Protein AF-A0A924WYZ5-F1 (afdb_monomer)

Mean predicted aligned error: 9.66 Å

Secondary structure (DSSP, 8-state):
---------HHHHHHHHHHHHTS---HHHHHHHTT--HHHHHHHHHHHHHHHTT---SS--SSGGGTT---

Foldseek 3Di:
DPDPPPPCDLVNLCVLLCCCPVVVDDLVVSCVVSVHDSVSSVVSNVLVVCVVVVNDDPDDHSDPVPVPDDD

Sequence (71 aa):
MSKVRNQFTTEFKQECVNLVVNQGYGIAQVASAMQVGLSFMQRWVGQYKQEIKGVTPLARAFTPEQQRIKP

Solvent-accessible surface area (backbone atoms only — not comparable to full-atom values): 4468 Å² total; per-residue (Å²): 133,84,78,78,74,86,64,79,48,47,64,61,52,47,51,58,34,43,43,34,70,76,67,63,44,52,64,65,57,52,16,63,75,69,74,42,60,55,72,57,49,55,52,49,42,55,49,51,57,34,48,75,70,70,45,80,66,97,58,87,52,70,56,72,88,57,69,81,76,69,136

Nearest PDB structures (foldseek):
  7bhy-assembly1_A  TM=6.912E-01  e=1.346E-01  Bacillus subtilis subsp. subtilis str. 168
  8r7y-assembly2_D  TM=6.381E-01  e=2.027E-01  Bacillus subtilis subsp. subtilis str. 168
  6koq-assembly1_F  TM=7.721E-01  e=7.338E-01  Mycobacterium tuberculosis H37Rv
  2w48-assembly1_A  TM=6.819E-01  e=4.873E-01  Klebsiella pneumoniae
  7qh5-assembly2_B  TM=7.155E-01  e=7.780E-01  Streptomyces tsukubensis NRRL18488

Structure (mmCIF, N/CA/C/O backbone):
data_AF-A0A924WYZ5-F1
#
_entry.id   AF-A0A924WYZ5-F1
#
loop_
_atom_site.group_PDB
_atom_site.id
_atom_site.type_symbol
_atom_site.label_atom_id
_atom_site.label_alt_id
_atom_site.label_comp_id
_atom_site.label_asym_id
_atom_site.label_entity_id
_atom_site.label_seq_id
_atom_site.pdbx_PDB_ins_code
_atom_site.Cartn_x
_atom_site.Cartn_y
_atom_site.Cartn_z
_atom_site.occupancy
_atom_site.B_iso_or_equiv
_atom_site.auth_seq_id
_atom_site.auth_comp_id
_atom_site.auth_asym_id
_atom_site.auth_atom_id
_atom_site.pdbx_PDB_model_num
ATOM 1 N N . MET A 1 1 ? 25.507 12.707 14.278 1.00 35.03 1 MET A N 1
ATOM 2 C CA . MET A 1 1 ? 24.877 12.926 12.957 1.00 35.03 1 MET A CA 1
ATOM 3 C C . MET A 1 1 ? 23.568 12.154 12.912 1.00 35.03 1 MET A C 1
ATOM 5 O O . MET A 1 1 ? 23.580 10.935 12.785 1.00 35.03 1 MET A O 1
ATOM 9 N N . SER A 1 2 ? 22.446 12.833 13.140 1.00 41.66 2 SER A N 1
ATOM 10 C CA . SER A 1 2 ? 21.130 12.195 13.226 1.00 41.66 2 SER A CA 1
ATOM 11 C C . SER A 1 2 ? 20.690 11.766 11.832 1.00 41.66 2 SER A C 1
ATOM 13 O O . SER A 1 2 ? 20.424 12.599 10.973 1.00 41.66 2 SER A O 1
ATOM 15 N N . LYS A 1 3 ? 20.687 10.451 11.598 1.00 45.34 3 LYS A N 1
ATOM 16 C CA . LYS A 1 3 ? 20.294 9.803 10.344 1.00 45.34 3 LYS A CA 1
ATOM 17 C C . LYS A 1 3 ? 18.877 10.270 9.999 1.00 45.34 3 LYS A C 1
ATOM 19 O O . LYS A 1 3 ? 17.928 9.826 10.645 1.00 45.34 3 LYS A O 1
ATOM 24 N N . VAL A 1 4 ? 18.747 11.201 9.049 1.00 46.22 4 VAL A N 1
ATOM 25 C CA . VAL A 1 4 ? 17.452 11.677 8.548 1.00 46.22 4 VAL A CA 1
ATOM 26 C C . VAL A 1 4 ? 16.739 10.450 8.015 1.00 46.22 4 VAL A C 1
ATOM 28 O O . VAL A 1 4 ? 17.102 9.857 7.001 1.00 46.22 4 VAL A O 1
ATOM 31 N N . ARG A 1 5 ? 15.797 9.967 8.814 1.00 50.47 5 ARG A N 1
ATOM 32 C CA . ARG A 1 5 ? 15.010 8.793 8.504 1.00 50.47 5 ARG A CA 1
ATOM 33 C C . ARG A 1 5 ? 14.066 9.288 7.418 1.00 50.47 5 ARG A C 1
ATOM 35 O O . ARG A 1 5 ? 13.075 9.925 7.759 1.00 50.47 5 ARG A O 1
ATOM 42 N N . ASN A 1 6 ? 14.404 9.044 6.146 1.00 50.31 6 ASN A N 1
ATOM 43 C CA . ASN A 1 6 ? 13.479 9.132 5.011 1.00 50.31 6 ASN A CA 1
ATOM 44 C C . ASN A 1 6 ? 12.326 8.152 5.283 1.00 50.31 6 ASN A C 1
ATOM 46 O O . ASN A 1 6 ? 12.266 7.033 4.779 1.00 50.31 6 ASN A O 1
ATOM 50 N N . GLN A 1 7 ? 11.461 8.519 6.222 1.00 59.19 7 GLN A N 1
ATOM 51 C CA . GLN A 1 7 ? 10.233 7.828 6.520 1.00 59.19 7 GLN A CA 1
ATOM 52 C C . GLN A 1 7 ? 9.266 8.350 5.480 1.00 59.19 7 GLN A C 1
ATOM 54 O O . GLN A 1 7 ? 8.822 9.488 5.578 1.00 59.19 7 GLN A O 1
ATOM 59 N N . PHE A 1 8 ? 8.982 7.523 4.475 1.00 63.81 8 PHE A N 1
ATOM 60 C CA . PHE A 1 8 ? 7.830 7.735 3.611 1.00 63.81 8 PHE A CA 1
ATOM 61 C C . PHE A 1 8 ? 6.635 8.092 4.495 1.00 63.81 8 PHE A C 1
ATOM 63 O O . PHE A 1 8 ? 6.311 7.328 5.424 1.00 63.81 8 PHE A O 1
ATOM 70 N N . THR A 1 9 ? 6.059 9.269 4.244 1.00 72.75 9 THR A N 1
ATOM 71 C CA . THR A 1 9 ? 4.909 9.766 4.992 1.00 72.75 9 THR A CA 1
ATOM 72 C C . THR A 1 9 ? 3.773 8.771 4.848 1.00 72.75 9 THR A C 1
ATOM 74 O O . THR A 1 9 ? 3.694 8.022 3.871 1.00 72.75 9 THR A O 1
ATOM 77 N N . THR A 1 10 ? 2.907 8.716 5.853 1.00 72.44 10 THR A N 1
ATOM 78 C CA . THR A 1 10 ? 1.728 7.854 5.793 1.00 72.44 10 THR A CA 1
ATOM 79 C C . THR A 1 10 ? 0.850 8.173 4.584 1.00 72.44 1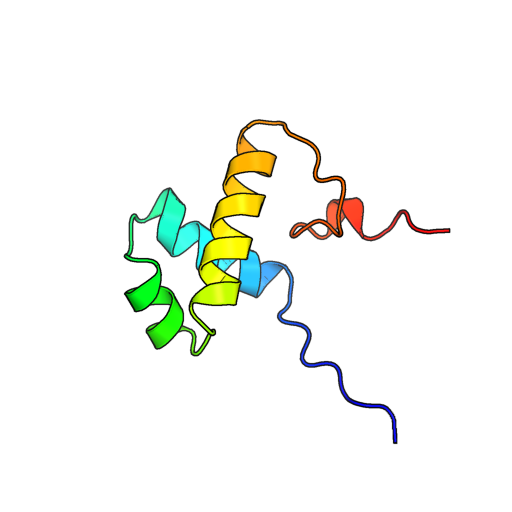0 THR A C 1
ATOM 81 O O . THR A 1 10 ? 0.342 7.254 3.952 1.00 72.44 10 THR A O 1
ATOM 84 N N . GLU A 1 11 ? 0.751 9.443 4.208 1.00 78.50 11 GLU A N 1
ATOM 85 C CA . GLU A 1 11 ? -0.021 9.886 3.046 1.00 78.50 11 GLU A CA 1
ATOM 86 C C . GLU A 1 11 ? 0.550 9.324 1.738 1.00 78.50 11 GLU A C 1
ATOM 88 O O . GLU A 1 11 ? -0.175 8.701 0.968 1.00 78.50 11 GLU A O 1
ATOM 93 N N . PHE A 1 12 ? 1.869 9.422 1.532 1.00 82.88 12 PHE A N 1
ATOM 94 C CA . PHE A 1 12 ? 2.543 8.876 0.343 1.00 82.88 12 PHE A CA 1
ATOM 95 C C . PHE A 1 12 ? 2.319 7.367 0.193 1.00 82.88 12 PHE A C 1
ATOM 97 O O . PHE A 1 12 ? 2.050 6.816 -0.873 1.00 82.88 12 PHE A O 1
ATOM 104 N N . LYS A 1 13 ? 2.408 6.693 1.329 1.00 81.75 13 LYS A N 1
ATOM 105 C CA . LYS A 1 13 ? 2.125 5.282 1.515 1.00 81.75 13 LYS A C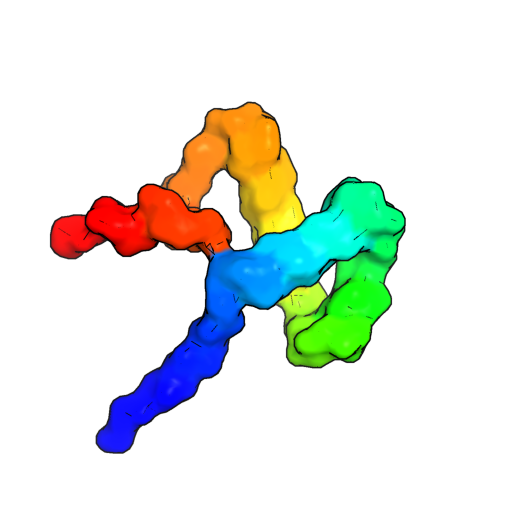A 1
ATOM 106 C C . LYS A 1 13 ? 0.681 4.932 1.130 1.00 81.75 13 LYS A C 1
ATOM 108 O O . LYS A 1 13 ? 0.465 3.996 0.359 1.00 81.75 13 LYS A O 1
ATOM 113 N N . GLN A 1 14 ? -0.302 5.675 1.632 1.00 82.00 14 GLN A N 1
ATOM 114 C CA . GLN A 1 14 ? -1.715 5.481 1.304 1.00 82.00 14 GLN A CA 1
ATOM 115 C C . GLN A 1 14 ? -1.991 5.722 -0.174 1.00 82.00 14 GLN A C 1
ATOM 117 O O . GLN A 1 14 ? -2.684 4.912 -0.779 1.00 82.00 14 GLN A O 1
ATOM 122 N N . GLU A 1 15 ? -1.415 6.764 -0.767 1.00 87.31 15 GLU A 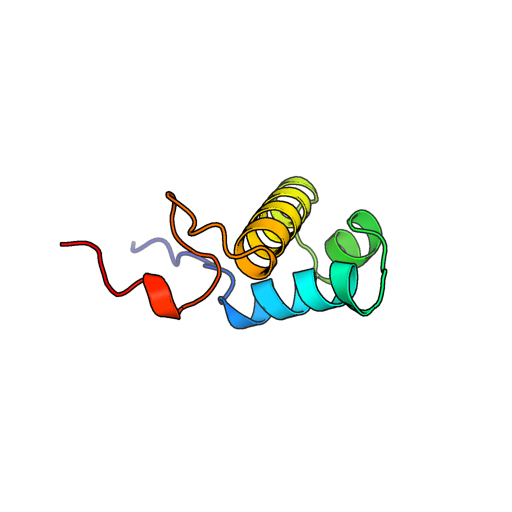N 1
ATOM 123 C CA . GLU A 1 15 ? -1.560 7.063 -2.192 1.00 87.31 15 GLU A CA 1
ATOM 124 C C . GLU A 1 15 ? -1.061 5.897 -3.059 1.00 87.31 15 GLU A C 1
ATOM 126 O O . GLU A 1 15 ? -1.801 5.370 -3.891 1.00 87.31 15 GLU A O 1
ATOM 131 N N . CYS A 1 16 ? 0.146 5.405 -2.770 1.00 88.62 16 CYS A N 1
ATOM 132 C CA . CYS A 1 16 ? 0.741 4.234 -3.411 1.00 88.62 16 CYS A CA 1
ATOM 133 C C . CYS A 1 16 ? -0.188 3.009 -3.386 1.00 88.62 16 CYS A C 1
ATOM 135 O O . CYS A 1 16 ? -0.375 2.326 -4.395 1.00 88.62 16 CYS A O 1
ATOM 137 N N . VAL A 1 17 ? -0.780 2.715 -2.228 1.00 88.25 17 VAL A N 1
ATOM 138 C CA . VAL A 1 17 ? -1.662 1.555 -2.075 1.00 88.25 17 VAL A CA 1
ATOM 139 C C . VAL A 1 17 ? -3.034 1.791 -2.702 1.00 88.25 17 VAL A C 1
ATOM 141 O O . VAL A 1 17 ? -3.593 0.871 -3.292 1.00 88.25 17 VAL A O 1
ATOM 144 N N . ASN A 1 18 ? -3.559 3.009 -2.621 1.00 87.69 18 ASN A N 1
ATOM 145 C CA . ASN A 1 18 ? -4.822 3.415 -3.224 1.00 87.69 18 ASN A CA 1
ATOM 146 C C . ASN A 1 18 ? -4.776 3.233 -4.754 1.00 87.69 18 ASN A C 1
ATOM 148 O O . ASN A 1 18 ? -5.687 2.647 -5.336 1.00 87.69 18 ASN A O 1
ATOM 152 N N . LEU A 1 19 ? -3.659 3.594 -5.394 1.00 91.00 19 LEU A N 1
ATOM 153 C CA . LEU A 1 19 ? -3.429 3.335 -6.820 1.00 91.00 19 LEU A CA 1
ATOM 154 C C . LEU A 1 19 ? -3.485 1.837 -7.163 1.00 91.00 19 LEU A C 1
ATOM 156 O O . LEU A 1 19 ? -4.071 1.444 -8.166 1.00 91.00 19 LEU A O 1
ATOM 160 N N . VAL A 1 20 ? -2.922 0.975 -6.321 1.00 90.31 20 VAL A N 1
ATOM 161 C CA . VAL A 1 20 ? -2.959 -0.476 -6.562 1.00 90.31 20 VAL A CA 1
ATOM 162 C C . VAL A 1 20 ? -4.343 -1.066 -6.279 1.00 90.31 20 VAL A C 1
ATOM 164 O O . VAL A 1 20 ? -4.824 -1.908 -7.030 1.00 90.31 20 VAL A O 1
ATOM 167 N N . VAL A 1 21 ? -4.975 -0.680 -5.170 1.00 86.81 21 VAL A N 1
ATOM 168 C CA . VAL A 1 21 ? -6.189 -1.332 -4.656 1.00 86.81 21 VAL A CA 1
ATOM 169 C C . VAL A 1 21 ? -7.453 -0.762 -5.285 1.00 86.81 21 VAL A C 1
ATOM 171 O O . VAL A 1 21 ? -8.304 -1.542 -5.700 1.00 86.81 21 VAL A O 1
ATOM 174 N N . ASN A 1 22 ? -7.573 0.563 -5.369 1.00 86.19 22 ASN A N 1
ATOM 175 C CA . ASN A 1 22 ? -8.762 1.216 -5.912 1.00 86.19 22 ASN A CA 1
ATOM 176 C C . ASN A 1 22 ? -8.648 1.458 -7.419 1.00 86.19 22 ASN A C 1
ATOM 178 O O . ASN A 1 22 ? -9.636 1.269 -8.120 1.00 86.19 22 ASN A O 1
ATOM 182 N N . GLN A 1 23 ? -7.467 1.830 -7.936 1.00 88.12 23 GLN A N 1
ATOM 183 C CA . GLN A 1 23 ? -7.285 1.987 -9.391 1.00 88.12 23 GLN A CA 1
ATOM 184 C C . GLN A 1 23 ? -6.857 0.694 -10.102 1.00 88.12 23 GLN A C 1
ATOM 186 O O . GLN A 1 23 ? -6.861 0.639 -11.327 1.00 88.12 23 GLN A O 1
ATOM 191 N N . GLY A 1 24 ? -6.511 -0.360 -9.358 1.00 88.44 24 GLY A N 1
ATOM 192 C CA . GLY A 1 24 ? -6.177 -1.663 -9.937 1.00 88.44 24 GLY A CA 1
ATOM 193 C C . GLY A 1 24 ? -4.826 -1.711 -10.656 1.00 88.44 24 GLY A C 1
ATOM 194 O O . GLY A 1 24 ? -4.580 -2.650 -11.414 1.00 88.44 24 GLY A O 1
ATOM 195 N N . TYR A 1 25 ? -3.939 -0.732 -10.444 1.00 91.00 25 TYR A N 1
ATOM 196 C CA . TYR A 1 25 ? -2.613 -0.755 -11.059 1.00 91.00 25 TYR A CA 1
ATOM 197 C C . TYR A 1 25 ? -1.749 -1.902 -10.533 1.00 91.00 25 TYR A C 1
ATOM 199 O O . TYR A 1 25 ? -1.832 -2.319 -9.374 1.00 91.00 25 TYR A O 1
ATOM 207 N N . GLY A 1 26 ? -0.836 -2.375 -11.382 1.00 90.56 26 GLY A N 1
ATOM 208 C CA . GLY A 1 26 ? 0.131 -3.392 -10.995 1.00 90.56 26 GLY A CA 1
ATOM 209 C C . GLY A 1 26 ? 1.077 -2.889 -9.903 1.00 90.56 26 GLY A C 1
ATOM 210 O O . GLY A 1 26 ? 1.655 -1.810 -10.015 1.00 90.56 26 GLY A O 1
ATOM 211 N N . ILE A 1 27 ? 1.315 -3.709 -8.875 1.00 88.56 27 ILE A N 1
ATOM 212 C CA . ILE A 1 27 ? 2.243 -3.395 -7.771 1.00 88.56 27 ILE A CA 1
ATOM 213 C C . ILE A 1 27 ? 3.623 -2.983 -8.305 1.00 88.56 27 ILE A C 1
ATOM 215 O O . ILE A 1 27 ? 4.195 -2.010 -7.826 1.00 88.56 27 ILE A O 1
ATOM 219 N N . ALA A 1 28 ? 4.142 -3.693 -9.311 1.00 89.31 28 ALA A N 1
ATOM 220 C CA . ALA A 1 28 ? 5.433 -3.389 -9.930 1.00 89.31 28 ALA A CA 1
ATOM 221 C C . ALA A 1 28 ? 5.432 -2.062 -10.702 1.00 89.31 28 ALA A C 1
ATOM 223 O O . ALA A 1 28 ? 6.421 -1.333 -10.670 1.00 89.31 28 ALA A O 1
ATOM 224 N N . GLN A 1 29 ? 4.313 -1.728 -11.346 1.00 91.38 29 GLN A N 1
ATOM 225 C CA . GLN A 1 29 ? 4.157 -0.484 -12.091 1.00 91.38 29 GLN A CA 1
ATOM 226 C C . GLN A 1 29 ? 4.174 0.716 -11.145 1.00 91.38 29 GLN A C 1
ATOM 228 O O . GLN A 1 29 ? 4.960 1.638 -11.340 1.00 91.38 29 GLN A O 1
ATOM 233 N N . VAL A 1 30 ? 3.369 0.677 -10.079 1.00 90.69 30 VAL A N 1
ATOM 234 C CA . VAL A 1 30 ? 3.325 1.771 -9.099 1.00 90.69 30 VAL A CA 1
ATOM 235 C C . VAL A 1 30 ? 4.631 1.845 -8.304 1.00 90.69 30 VAL A C 1
ATOM 237 O O . VAL A 1 30 ? 5.121 2.938 -8.049 1.00 90.69 30 VAL A O 1
ATOM 240 N N . ALA A 1 31 ? 5.248 0.706 -7.971 1.00 88.31 31 ALA A N 1
ATOM 241 C CA . ALA A 1 31 ? 6.564 0.669 -7.332 1.00 88.31 31 ALA A CA 1
ATOM 242 C C . ALA A 1 31 ? 7.634 1.371 -8.187 1.00 88.31 31 ALA A C 1
ATOM 244 O O . ALA A 1 31 ? 8.375 2.207 -7.676 1.00 88.31 31 ALA A O 1
ATOM 245 N N . SER A 1 32 ? 7.674 1.094 -9.494 1.00 88.38 32 SER A N 1
ATOM 246 C CA . SER A 1 32 ? 8.604 1.762 -10.409 1.00 88.38 32 SER A CA 1
ATOM 247 C C . SER A 1 32 ? 8.278 3.246 -10.593 1.00 88.38 32 SER A C 1
ATOM 249 O O . SER A 1 32 ? 9.198 4.056 -10.635 1.00 88.38 32 SER A O 1
ATOM 251 N N . ALA A 1 33 ? 6.994 3.607 -10.683 1.00 88.31 33 ALA A N 1
ATOM 252 C CA . ALA A 1 33 ? 6.553 4.991 -10.869 1.00 88.31 33 ALA A CA 1
ATOM 253 C C . ALA A 1 33 ? 6.841 5.871 -9.642 1.00 88.31 33 ALA A C 1
ATOM 255 O O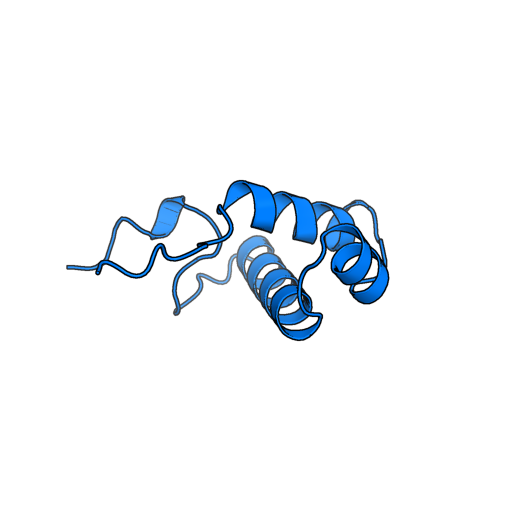 . ALA A 1 33 ? 7.274 7.008 -9.781 1.00 88.31 33 ALA A O 1
ATOM 256 N N . MET A 1 34 ? 6.648 5.319 -8.443 1.00 85.25 34 MET A N 1
ATOM 257 C CA . MET A 1 34 ? 6.865 6.006 -7.166 1.00 85.25 34 MET A CA 1
ATOM 258 C C . MET A 1 34 ? 8.293 5.830 -6.628 1.00 85.25 34 MET A C 1
ATOM 260 O O . MET A 1 34 ? 8.597 6.280 -5.524 1.00 85.25 34 MET A O 1
ATOM 264 N N . GLN A 1 35 ? 9.168 5.150 -7.381 1.00 84.62 35 GLN A N 1
ATOM 265 C CA . GLN A 1 35 ? 10.544 4.825 -6.989 1.00 84.62 35 GLN A CA 1
ATOM 266 C C . GLN A 1 35 ? 10.629 4.106 -5.623 1.00 84.62 35 GLN A C 1
ATOM 268 O O . GLN A 1 35 ? 11.542 4.312 -4.819 1.00 84.62 35 GLN A O 1
ATOM 273 N N . VAL A 1 36 ? 9.659 3.229 -5.357 1.00 82.06 36 VAL A N 1
ATOM 274 C CA . VAL A 1 36 ? 9.558 2.413 -4.144 1.00 82.06 36 VAL A CA 1
ATOM 275 C C . VAL A 1 36 ? 9.988 0.983 -4.461 1.00 82.06 36 VAL A C 1
ATOM 277 O O . VAL A 1 36 ? 9.626 0.417 -5.486 1.00 82.06 36 VAL A O 1
ATOM 280 N N . GLY A 1 37 ? 10.736 0.347 -3.559 1.00 82.38 37 GLY A N 1
ATOM 281 C CA . GLY A 1 37 ? 11.077 -1.068 -3.712 1.00 82.38 37 GLY A CA 1
ATOM 282 C C . GLY A 1 37 ? 9.830 -1.963 -3.704 1.00 82.38 37 GLY A C 1
ATOM 283 O O . GLY A 1 37 ? 8.971 -1.826 -2.832 1.00 82.38 37 GLY A O 1
ATOM 284 N N . LEU A 1 38 ? 9.758 -2.930 -4.625 1.00 84.38 38 LEU A N 1
ATOM 285 C CA . LEU A 1 38 ? 8.616 -3.846 -4.775 1.00 84.38 38 LEU A CA 1
ATOM 286 C C . LEU A 1 38 ? 8.202 -4.509 -3.448 1.00 84.38 38 LEU A C 1
ATOM 288 O O . LEU A 1 38 ? 7.016 -4.593 -3.130 1.00 84.38 38 LEU A O 1
ATOM 292 N N . SER A 1 39 ? 9.181 -4.914 -2.636 1.00 78.75 39 SER A N 1
ATOM 293 C CA . SER A 1 39 ? 8.963 -5.559 -1.336 1.00 78.75 39 SER A CA 1
ATOM 294 C C . SER A 1 39 ? 8.252 -4.650 -0.326 1.00 78.75 39 SER A C 1
ATOM 296 O O . SER A 1 39 ? 7.449 -5.125 0.477 1.00 78.75 39 SER A O 1
ATOM 298 N N . PHE A 1 40 ? 8.512 -3.336 -0.365 1.00 80.56 40 PHE A N 1
ATOM 299 C CA . PHE A 1 40 ? 7.779 -2.370 0.457 1.00 80.56 40 PHE A CA 1
ATOM 300 C C . PHE A 1 40 ? 6.335 -2.265 -0.013 1.00 80.56 40 PHE A C 1
ATOM 302 O O . PHE A 1 40 ? 5.426 -2.363 0.808 1.00 80.56 40 PHE A O 1
ATOM 309 N N . MET A 1 41 ? 6.128 -2.153 -1.324 1.00 86.88 41 MET A N 1
ATOM 310 C CA . MET A 1 41 ? 4.798 -2.007 -1.905 1.00 86.88 41 MET A CA 1
ATOM 311 C C . MET A 1 41 ? 3.902 -3.218 -1.624 1.00 86.88 41 MET A C 1
ATOM 313 O O . MET A 1 41 ? 2.764 -3.061 -1.193 1.00 86.88 41 MET A O 1
ATOM 317 N N . GLN A 1 42 ? 4.427 -4.437 -1.778 1.00 85.75 42 GLN A N 1
ATOM 318 C CA . GLN A 1 42 ? 3.702 -5.663 -1.428 1.00 85.75 42 GLN A CA 1
ATOM 319 C C . GLN A 1 42 ? 3.292 -5.683 0.049 1.00 85.75 42 GLN A C 1
ATOM 321 O O . GLN A 1 42 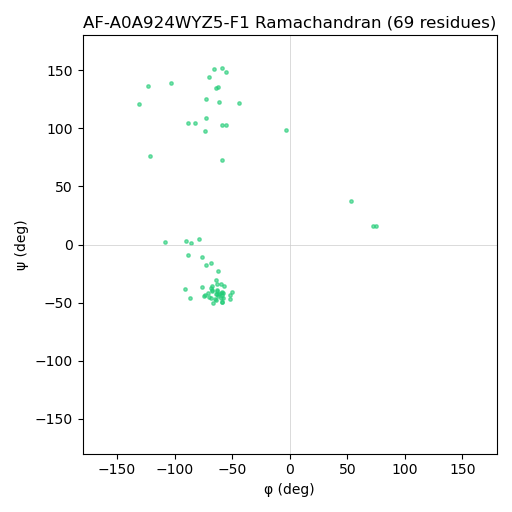? 2.150 -6.013 0.375 1.00 85.75 42 GLN A O 1
ATOM 326 N N . ARG A 1 43 ? 4.204 -5.281 0.946 1.00 82.94 43 ARG A N 1
ATOM 327 C CA . ARG A 1 43 ? 3.928 -5.205 2.385 1.00 82.94 43 ARG A CA 1
ATOM 328 C C . ARG A 1 43 ? 2.855 -4.163 2.701 1.00 82.94 43 ARG A C 1
ATOM 330 O O . ARG A 1 43 ? 1.976 -4.436 3.512 1.00 82.94 43 ARG A O 1
ATOM 337 N N . TRP A 1 44 ? 2.911 -2.999 2.060 1.00 86.69 44 TRP A N 1
ATOM 338 C CA . TRP A 1 44 ? 1.952 -1.908 2.238 1.00 86.69 44 TRP A CA 1
ATOM 339 C C . TRP A 1 44 ? 0.550 -2.290 1.763 1.00 86.69 44 TRP A C 1
ATOM 341 O O . TRP A 1 44 ? -0.413 -2.142 2.510 1.00 86.69 44 TRP A O 1
ATOM 351 N N . VAL A 1 45 ? 0.440 -2.877 0.569 1.00 85.56 45 VAL A N 1
ATOM 352 C CA . VAL A 1 45 ? -0.833 -3.362 0.014 1.00 85.56 45 VAL A CA 1
ATOM 353 C C . VAL A 1 45 ? -1.433 -4.457 0.896 1.00 85.56 45 VAL A C 1
ATOM 355 O O . VAL A 1 45 ? -2.633 -4.448 1.168 1.00 85.56 45 VAL A O 1
ATOM 358 N N . GLY A 1 46 ? -0.607 -5.393 1.374 1.00 84.00 46 GLY A N 1
ATOM 359 C CA . GLY A 1 46 ? -1.049 -6.444 2.288 1.00 84.00 46 GLY A CA 1
ATOM 360 C C . GLY A 1 46 ? -1.547 -5.899 3.627 1.00 84.00 46 GLY A C 1
ATOM 361 O O . GLY A 1 46 ? -2.547 -6.390 4.147 1.00 84.00 46 GLY A O 1
ATOM 362 N N . GLN A 1 47 ? -0.882 -4.881 4.180 1.00 77.12 47 GLN A N 1
ATOM 363 C CA . GLN A 1 47 ? -1.291 -4.259 5.442 1.00 77.12 47 GLN A CA 1
ATOM 364 C C . GLN A 1 47 ? -2.595 -3.464 5.279 1.00 77.12 47 GLN A C 1
ATOM 366 O O . GLN A 1 47 ? -3.528 -3.667 6.046 1.00 77.12 47 GLN 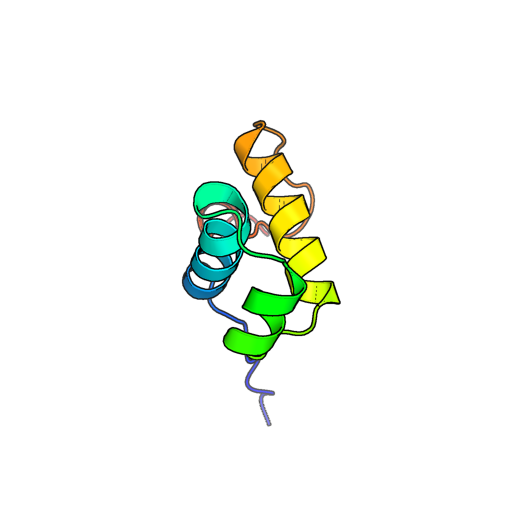A O 1
ATOM 371 N N . TYR A 1 48 ? -2.716 -2.665 4.221 1.00 81.81 48 TYR A N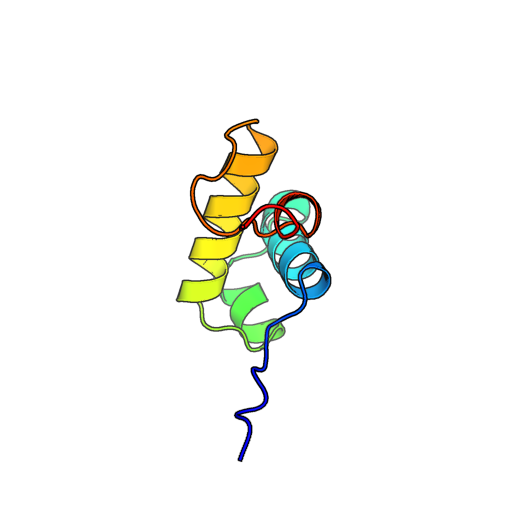 1
ATOM 372 C CA . TYR A 1 48 ? -3.924 -1.888 3.929 1.00 81.81 48 TYR A CA 1
ATOM 373 C C . TYR A 1 48 ? -5.153 -2.767 3.665 1.00 81.81 48 TYR A C 1
ATOM 375 O O . TYR A 1 48 ? -6.248 -2.471 4.130 1.00 81.81 48 TYR A O 1
ATOM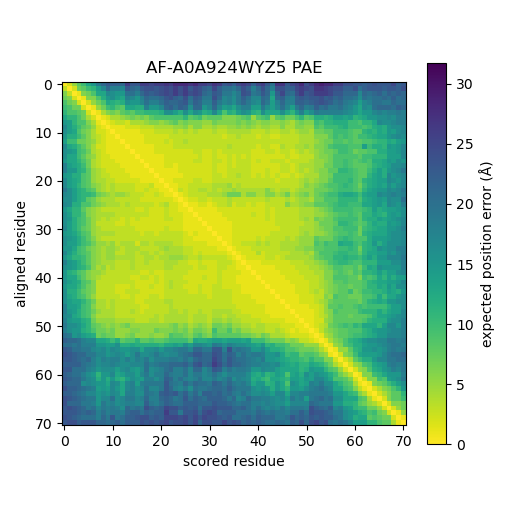 383 N N . LYS A 1 49 ? -4.986 -3.896 2.961 1.00 79.94 49 LYS A N 1
ATOM 384 C CA . LYS A 1 49 ? -6.075 -4.867 2.761 1.00 79.94 49 LYS A CA 1
ATOM 385 C C . LYS A 1 49 ? -6.541 -5.505 4.073 1.00 79.94 49 LYS A C 1
ATOM 387 O O . LYS A 1 49 ? -7.705 -5.880 4.167 1.00 79.94 49 LYS A O 1
ATOM 392 N N . GLN A 1 50 ? -5.651 -5.659 5.053 1.00 77.38 50 GLN A N 1
ATOM 393 C CA . GLN A 1 50 ? -6.014 -6.126 6.395 1.00 77.38 50 GLN A CA 1
ATOM 394 C C . GLN A 1 50 ? -6.743 -5.027 7.178 1.00 77.38 50 GLN A C 1
ATOM 396 O O . GLN A 1 50 ? -7.795 -5.309 7.747 1.00 77.38 50 GLN A O 1
ATOM 401 N N . GLU A 1 51 ? -6.262 -3.781 7.114 1.00 75.44 51 GLU A N 1
ATOM 402 C CA . GLU A 1 51 ? -6.923 -2.621 7.733 1.00 75.44 51 GLU A CA 1
ATOM 403 C C . GLU A 1 51 ? -8.345 -2.409 7.179 1.00 75.44 51 GLU A C 1
ATOM 405 O O . GLU A 1 51 ? -9.286 -2.297 7.961 1.00 75.44 51 GLU A O 1
ATOM 410 N N . ILE A 1 52 ? -8.543 -2.462 5.852 1.00 71.50 52 ILE A N 1
ATOM 411 C CA . ILE A 1 52 ? -9.880 -2.366 5.225 1.00 71.50 52 ILE A CA 1
ATOM 412 C C . ILE A 1 52 ? -10.817 -3.484 5.691 1.00 71.50 52 ILE A C 1
ATOM 414 O O . ILE A 1 52 ? -12.019 -3.276 5.825 1.00 71.50 52 ILE A O 1
ATOM 418 N N . LYS A 1 53 ? -10.285 -4.682 5.945 1.00 71.06 53 LYS A N 1
ATOM 419 C CA . LYS A 1 53 ? -11.073 -5.823 6.429 1.00 71.06 53 LYS A CA 1
ATOM 420 C C . LYS A 1 53 ? -11.379 -5.755 7.930 1.00 71.06 53 LYS A C 1
ATOM 422 O O . LYS A 1 53 ? -11.943 -6.708 8.459 1.00 71.06 53 LYS A O 1
ATOM 427 N N . GLY A 1 54 ? -11.007 -4.672 8.615 1.00 64.06 54 GLY A N 1
ATOM 428 C CA . GLY A 1 54 ? -11.216 -4.512 10.054 1.00 64.06 54 GLY A CA 1
ATOM 429 C C . GLY A 1 54 ? -10.253 -5.336 10.912 1.00 64.06 54 GLY A C 1
ATOM 430 O O . GLY A 1 54 ? -10.506 -5.535 12.097 1.00 64.06 54 GLY A O 1
ATOM 431 N N . VAL A 1 55 ? -9.150 -5.829 10.336 1.00 60.69 55 VAL A N 1
ATOM 432 C CA . VAL A 1 55 ? -8.099 -6.528 11.083 1.00 60.69 55 VAL A CA 1
ATOM 433 C C . VAL A 1 55 ? -7.103 -5.488 11.586 1.00 60.69 55 VAL A C 1
ATOM 435 O O . VAL A 1 55 ? -6.292 -4.963 10.822 1.00 60.69 55 VAL A O 1
ATOM 438 N N . THR A 1 56 ? -7.165 -5.189 12.883 1.00 52.75 56 THR A N 1
ATOM 439 C CA . THR A 1 56 ? -6.249 -4.255 13.546 1.00 52.75 56 THR A CA 1
ATOM 440 C C . THR A 1 56 ? -4.804 -4.762 13.439 1.00 52.75 56 THR A C 1
ATOM 442 O O . THR A 1 56 ? -4.513 -5.877 13.884 1.00 52.75 56 THR A O 1
ATOM 445 N N . PRO A 1 57 ? -3.863 -3.990 12.870 1.00 52.88 57 PRO A N 1
ATOM 446 C CA . PRO A 1 57 ? -2.490 -4.448 12.713 1.00 52.88 57 PRO A CA 1
ATOM 447 C C . PRO A 1 57 ? -1.740 -4.466 14.057 1.00 52.88 57 PRO A C 1
ATOM 449 O O . PRO A 1 57 ? -1.596 -3.448 14.726 1.00 52.88 57 PRO A O 1
ATOM 452 N N . LEU A 1 58 ? -1.168 -5.622 14.419 1.00 48.69 58 LEU A N 1
ATOM 453 C CA . LEU A 1 58 ? -0.319 -5.808 15.614 1.00 48.69 58 LEU A CA 1
ATOM 454 C C . LEU A 1 58 ? 1.042 -5.076 15.515 1.00 48.69 58 LEU A C 1
ATOM 456 O O . LEU A 1 58 ? 1.748 -4.890 16.504 1.00 48.69 58 LEU A O 1
ATOM 460 N N . ALA A 1 59 ? 1.445 -4.656 14.312 1.00 50.53 59 ALA A N 1
ATOM 461 C CA . ALA A 1 59 ? 2.708 -3.971 14.052 1.00 50.53 59 ALA A CA 1
ATOM 462 C C . ALA A 1 59 ? 2.459 -2.618 13.378 1.00 50.53 59 ALA A C 1
ATOM 464 O O . ALA A 1 59 ? 1.656 -2.555 12.453 1.00 50.53 59 ALA A O 1
ATOM 465 N N . ARG A 1 60 ? 3.188 -1.580 13.845 1.00 52.00 60 ARG A N 1
ATOM 466 C CA . ARG A 1 60 ? 3.195 -0.165 13.391 1.00 52.00 60 ARG A CA 1
ATOM 467 C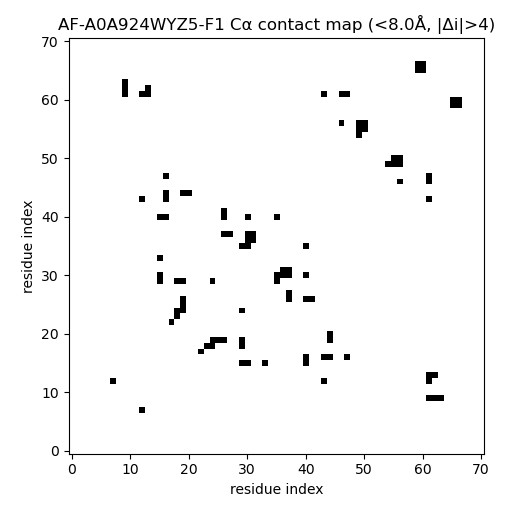 C . ARG A 1 60 ? 2.285 0.072 12.181 1.00 52.00 60 ARG A C 1
ATOM 469 O O . ARG A 1 60 ? 2.676 -0.227 11.050 1.00 52.00 60 ARG A O 1
ATOM 476 N N . ALA A 1 61 ? 1.088 0.577 12.468 1.00 48.28 61 ALA A N 1
ATOM 477 C CA . ALA A 1 61 ? 0.072 0.854 11.471 1.00 48.28 61 ALA A CA 1
ATOM 478 C C . ALA A 1 61 ? 0.601 1.773 10.370 1.00 48.28 61 ALA A C 1
ATOM 480 O O . ALA A 1 61 ? 1.487 2.616 10.576 1.00 48.28 61 ALA A O 1
ATOM 481 N N . PHE A 1 62 ? 0.056 1.545 9.185 1.00 54.03 62 PHE A N 1
ATOM 482 C CA . PHE A 1 62 ? 0.325 2.332 8.001 1.00 54.03 62 PHE A CA 1
ATOM 483 C C . PHE A 1 62 ? -0.313 3.712 8.135 1.00 54.03 62 PHE A C 1
ATOM 485 O O . PHE A 1 62 ? 0.343 4.708 7.839 1.00 54.03 62 PHE A O 1
ATOM 492 N N . THR A 1 63 ? -1.539 3.736 8.664 1.00 49.50 63 THR A N 1
ATOM 493 C CA . THR A 1 63 ? -2.349 4.903 9.019 1.00 49.50 63 THR A CA 1
ATOM 494 C C . THR A 1 63 ? -1.783 5.649 10.243 1.00 49.50 63 THR A C 1
ATOM 496 O O . THR A 1 63 ? -1.237 5.025 11.161 1.00 49.50 63 THR A O 1
ATOM 499 N N . PRO A 1 64 ? -1.872 6.995 10.301 1.00 47.06 64 PRO A N 1
ATOM 500 C CA . PRO A 1 64 ? -1.286 7.772 11.393 1.00 47.06 64 PRO A CA 1
ATOM 501 C C . PRO A 1 64 ? -2.088 7.611 12.692 1.00 47.06 64 PRO A C 1
ATOM 503 O O . PRO A 1 64 ? -1.564 7.878 13.773 1.00 47.06 64 PRO A O 1
ATOM 506 N N . GLU A 1 65 ? -3.336 7.141 12.598 1.00 43.22 65 GLU A N 1
ATOM 507 C CA . GLU A 1 65 ? -4.274 7.029 13.717 1.00 43.22 65 GLU A CA 1
ATOM 508 C C . GLU A 1 65 ? -3.805 6.076 14.825 1.00 43.22 65 GLU A C 1
ATOM 510 O O . GLU A 1 65 ? -4.188 6.264 15.975 1.00 43.22 65 GLU A O 1
ATOM 515 N N . GLN A 1 66 ? -2.910 5.116 14.548 1.00 44.88 66 GLN A N 1
ATOM 516 C CA . GLN A 1 66 ? -2.400 4.205 15.589 1.00 44.88 66 GLN A CA 1
ATOM 517 C C . GLN A 1 66 ? -0.937 4.445 15.996 1.00 44.88 66 GLN A C 1
ATOM 519 O O . GLN A 1 66 ? -0.409 3.734 16.851 1.00 44.88 66 GLN A O 1
ATOM 524 N N . GLN A 1 67 ? -0.249 5.449 15.434 1.00 41.09 67 GLN A N 1
ATOM 525 C CA . GLN A 1 67 ? 1.144 5.745 15.814 1.00 41.09 67 GLN A CA 1
ATOM 526 C C . GLN A 1 67 ? 1.284 6.472 17.159 1.00 41.09 67 GLN A C 1
ATOM 528 O O . GLN A 1 67 ? 2.394 6.549 17.685 1.00 41.09 67 GLN A O 1
ATOM 533 N N . ARG A 1 68 ? 0.181 6.962 17.739 1.00 40.25 68 ARG A N 1
ATOM 534 C CA . ARG A 1 68 ? 0.177 7.667 19.031 1.00 40.25 68 ARG A CA 1
ATOM 535 C C . ARG A 1 68 ? 0.095 6.776 20.270 1.00 40.25 68 ARG A C 1
ATOM 537 O O . ARG A 1 68 ? 0.094 7.310 21.371 1.00 40.25 68 ARG A O 1
ATOM 544 N N . ILE A 1 69 ? 0.060 5.452 20.125 1.00 43.03 69 ILE A N 1
ATOM 545 C CA . ILE A 1 69 ? 0.001 4.544 21.277 1.00 43.03 69 ILE A CA 1
ATOM 546 C C . ILE A 1 69 ? 1.205 3.607 21.235 1.00 43.03 69 ILE A C 1
ATOM 548 O O . ILE A 1 69 ? 1.123 2.442 20.850 1.00 43.03 69 ILE A O 1
ATOM 552 N N . LYS A 1 70 ? 2.363 4.142 21.611 1.00 36.34 70 LYS A N 1
ATOM 553 C CA . LYS A 1 70 ? 3.433 3.344 22.207 1.00 36.34 70 LYS A CA 1
ATOM 554 C C . LYS A 1 70 ? 3.895 4.084 23.468 1.00 36.34 70 LYS A C 1
ATOM 556 O O . LYS A 1 70 ? 4.237 5.256 23.314 1.00 36.34 70 LYS A O 1
ATOM 561 N N . PRO A 1 71 ? 3.822 3.465 24.661 1.00 41.69 71 PRO A N 1
ATOM 562 C CA . PRO A 1 71 ? 4.403 4.032 25.876 1.00 41.69 71 PRO A CA 1
ATOM 563 C C . PRO A 1 71 ? 5.922 4.193 25.749 1.00 41.69 71 PRO A C 1
ATOM 565 O O . PRO A 1 71 ? 6.531 3.473 24.917 1.00 41.69 71 PRO A O 1
#

pLDDT: mean 71.08, std 18.24, range [35.03, 91.38]

Radius of gyration: 12.97 Å; Cα contacts (8 Å, |Δi|>4): 52; chains: 1; bounding box: 36×20×38 Å